Protein AF-A0A452XTN1-F1 (afdb_monomer_lite)

Organism: Aegilops tauschii subsp. strangulata (NCBI:txid200361)

Structure (mmCIF, N/CA/C/O backbone):
data_AF-A0A452XTN1-F1
#
_entry.id   AF-A0A452XTN1-F1
#
loop_
_atom_site.group_PDB
_atom_site.id
_atom_site.type_symbol
_atom_site.label_atom_id
_atom_site.label_alt_id
_atom_site.label_comp_id
_atom_site.label_asym_id
_atom_site.label_entity_id
_atom_site.label_seq_id
_atom_site.pdbx_PDB_ins_code
_atom_site.Cartn_x
_atom_site.Cartn_y
_atom_site.Cartn_z
_atom_site.occupancy
_atom_site.B_iso_or_equiv
_atom_site.auth_seq_id
_atom_site.auth_comp_id
_atom_site.auth_asym_id
_atom_site.auth_atom_id
_atom_site.pdbx_PDB_model_num
ATOM 1 N N . MET A 1 1 ? -1.976 3.520 -2.550 1.00 86.94 1 MET A N 1
ATOM 2 C CA . MET A 1 1 ? 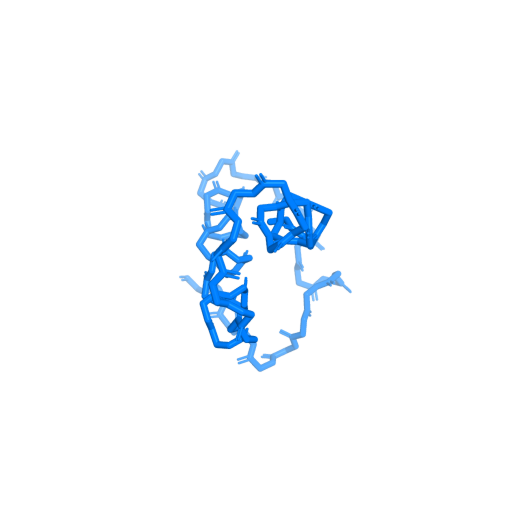-2.906 2.627 -3.293 1.00 86.94 1 MET A CA 1
ATOM 3 C C . MET A 1 1 ? -2.207 1.569 -4.155 1.00 86.94 1 MET A C 1
ATOM 5 O O . MET A 1 1 ? -1.345 1.912 -4.958 1.00 86.94 1 MET A O 1
ATOM 9 N N . ILE A 1 2 ? -2.631 0.301 -4.032 1.00 93.50 2 ILE A N 1
ATOM 10 C CA . ILE A 1 2 ? -2.067 -0.878 -4.734 1.00 93.50 2 ILE A CA 1
ATOM 11 C C . ILE A 1 2 ? -2.206 -0.768 -6.257 1.00 93.50 2 ILE A C 1
ATOM 13 O O . ILE A 1 2 ? -1.237 -0.981 -6.980 1.00 93.50 2 ILE A O 1
ATOM 17 N N . TRP A 1 3 ? -3.393 -0.384 -6.736 1.00 95.19 3 TRP A N 1
ATOM 18 C CA . TRP A 1 3 ? -3.675 -0.207 -8.164 1.00 95.19 3 TRP A CA 1
ATOM 19 C C . TRP A 1 3 ? -2.676 0.739 -8.844 1.00 95.19 3 TRP A C 1
ATOM 21 O O . TRP A 1 3 ? -2.042 0.372 -9.826 1.00 95.19 3 TRP A O 1
ATOM 31 N N . LYS A 1 4 ? -2.459 1.926 -8.262 1.00 94.31 4 LYS A N 1
ATOM 32 C CA . LY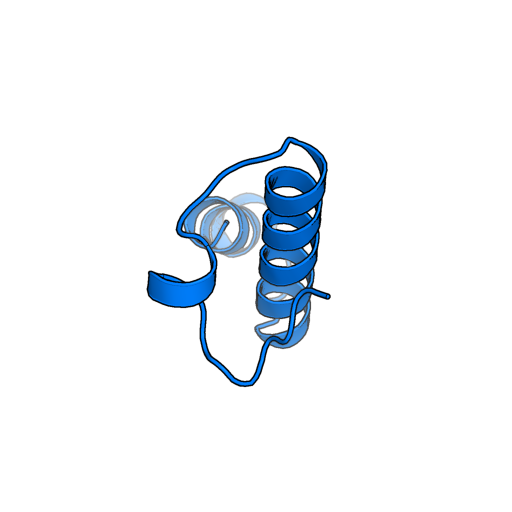S A 1 4 ? -1.527 2.925 -8.806 1.00 94.31 4 LYS A CA 1
ATOM 33 C C . LYS A 1 4 ? -0.085 2.409 -8.863 1.00 94.31 4 LYS A C 1
ATOM 35 O O . LYS A 1 4 ? 0.595 2.645 -9.850 1.00 94.31 4 LYS A O 1
ATOM 40 N N . HIS A 1 5 ? 0.372 1.690 -7.832 1.00 95.50 5 HIS A N 1
ATOM 41 C CA . HIS A 1 5 ? 1.729 1.124 -7.803 1.00 95.50 5 HIS A CA 1
ATOM 42 C C . HIS A 1 5 ? 1.927 0.052 -8.878 1.00 95.50 5 HIS A C 1
ATOM 44 O O . HIS A 1 5 ? 2.932 0.072 -9.583 1.00 95.50 5 HIS A O 1
ATOM 50 N N . ARG A 1 6 ? 0.948 -0.847 -9.050 1.00 95.69 6 ARG A N 1
ATOM 51 C CA . ARG A 1 6 ? 0.983 -1.864 -10.114 1.00 95.69 6 ARG A CA 1
ATOM 52 C C . ARG A 1 6 ? 1.000 -1.225 -11.498 1.00 95.69 6 ARG A C 1
ATOM 54 O O . ARG A 1 6 ? 1.794 -1.640 -12.332 1.00 95.69 6 ARG A O 1
ATOM 61 N N . ASN A 1 7 ? 0.183 -0.198 -11.710 1.00 97.31 7 ASN A N 1
ATOM 62 C CA . ASN A 1 7 ? 0.163 0.529 -12.973 1.00 97.31 7 ASN A CA 1
ATOM 63 C C . ASN A 1 7 ? 1.502 1.212 -13.250 1.00 97.31 7 ASN A C 1
ATOM 65 O O . ASN A 1 7 ? 2.013 1.064 -14.347 1.00 97.31 7 ASN A O 1
ATOM 69 N N . ALA A 1 8 ? 2.117 1.866 -12.264 1.00 96.81 8 ALA A N 1
ATOM 70 C CA . ALA A 1 8 ? 3.429 2.483 -12.453 1.00 96.81 8 ALA A CA 1
ATOM 71 C C . ALA A 1 8 ? 4.520 1.458 -12.816 1.00 96.81 8 ALA A C 1
ATOM 73 O O . ALA A 1 8 ? 5.386 1.730 -13.642 1.00 96.81 8 ALA A O 1
ATOM 74 N N . CYS A 1 9 ? 4.465 0.247 -12.254 1.00 96.44 9 CYS A N 1
ATOM 75 C CA . CYS A 1 9 ? 5.404 -0.813 -12.638 1.00 96.44 9 CYS A CA 1
ATOM 76 C C . CYS A 1 9 ? 5.216 -1.257 -14.099 1.00 96.44 9 CYS A C 1
ATOM 78 O O . CYS A 1 9 ? 6.188 -1.588 -14.767 1.00 96.44 9 CYS A O 1
ATOM 80 N N . VAL A 1 10 ? 3.972 -1.272 -14.589 1.00 97.06 10 VAL A N 1
ATOM 81 C CA . VAL A 1 10 ? 3.631 -1.722 -15.950 1.00 97.06 10 VAL A CA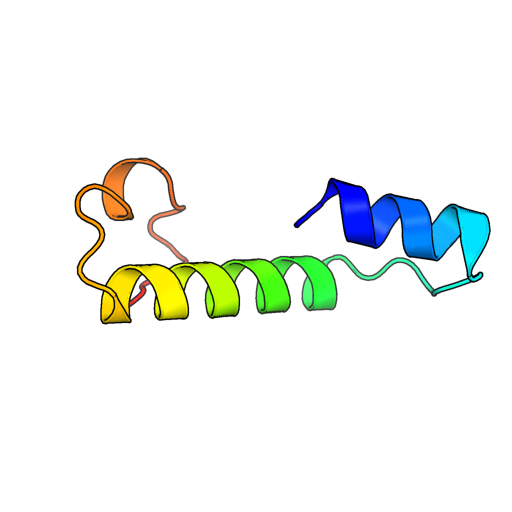 1
ATOM 82 C C . VAL A 1 10 ? 3.851 -0.626 -16.992 1.00 97.06 10 VAL A C 1
ATOM 84 O O . VAL A 1 10 ? 4.364 -0.905 -18.070 1.00 97.06 10 VAL A O 1
ATOM 87 N N . PHE A 1 11 ? 3.443 0.604 -16.689 1.00 97.94 11 PHE A N 1
ATOM 88 C CA . PHE A 1 11 ? 3.403 1.707 -17.648 1.00 97.94 11 PHE A CA 1
ATOM 89 C C . PHE A 1 11 ? 4.618 2.633 -17.550 1.00 97.94 11 PHE A C 1
ATOM 91 O O . PHE A 1 11 ? 5.049 3.157 -18.572 1.00 97.94 11 PHE A O 1
ATOM 98 N N . ASP A 1 12 ? 5.204 2.787 -16.359 1.00 97.31 12 ASP A N 1
ATOM 99 C CA . ASP A 1 12 ? 6.288 3.748 -16.108 1.00 97.31 12 ASP A CA 1
ATOM 100 C C . ASP A 1 12 ? 7.649 3.066 -15.874 1.00 97.31 12 ASP A C 1
ATOM 102 O O . ASP A 1 12 ? 8.620 3.725 -15.507 1.00 97.31 12 ASP A O 1
ATOM 106 N N . ASN A 1 13 ? 7.736 1.740 -16.055 1.00 95.38 13 ASN A N 1
ATOM 107 C CA . ASN A 1 13 ? 8.917 0.923 -15.735 1.00 95.38 13 ASN A CA 1
ATOM 108 C C . ASN A 1 13 ? 9.424 1.115 -14.291 1.00 95.38 13 ASN A C 1
ATOM 110 O O . ASN A 1 13 ? 10.610 0.940 -14.005 1.00 95.38 13 ASN A O 1
ATOM 114 N N . ALA A 1 14 ? 8.535 1.482 -13.363 1.00 95.50 14 ALA A N 1
ATOM 115 C CA . ALA A 1 14 ? 8.897 1.608 -11.961 1.00 95.50 14 ALA A CA 1
ATOM 116 C C . ALA A 1 14 ? 9.274 0.235 -11.378 1.00 95.50 14 ALA A C 1
ATOM 118 O O . ALA A 1 14 ? 8.585 -0.762 -11.601 1.00 95.50 14 ALA A O 1
ATOM 119 N N . THR A 1 15 ? 10.334 0.179 -10.571 1.00 96.75 15 THR A N 1
ATOM 120 C CA . THR A 1 15 ? 10.716 -1.064 -9.890 1.00 96.75 15 THR A CA 1
ATOM 121 C C . THR A 1 15 ? 9.649 -1.453 -8.858 1.00 96.75 15 THR A C 1
ATOM 123 O O . THR A 1 15 ? 9.288 -0.632 -8.002 1.00 96.75 15 THR A O 1
ATOM 126 N N . PRO A 1 16 ? 9.144 -2.700 -8.871 1.00 96.31 16 PRO A N 1
ATOM 127 C CA . PRO A 1 16 ? 8.196 -3.154 -7.867 1.00 96.31 16 PRO A CA 1
ATOM 128 C C . PRO A 1 16 ? 8.849 -3.154 -6.480 1.00 96.31 16 PRO A C 1
ATOM 130 O O . PRO A 1 16 ? 9.849 -3.823 -6.247 1.00 96.31 16 PRO A O 1
ATOM 133 N N . SER A 1 17 ? 8.254 -2.421 -5.538 1.00 96.06 17 SER A N 1
ATOM 134 C CA . SER A 1 17 ? 8.684 -2.390 -4.139 1.00 96.06 17 SER A CA 1
ATOM 135 C C . SER A 1 17 ? 7.482 -2.490 -3.208 1.00 96.06 17 SER A C 1
ATOM 137 O O . SER A 1 17 ? 6.631 -1.598 -3.157 1.00 96.06 17 SER A O 1
ATOM 139 N N . ILE A 1 18 ? 7.415 -3.598 -2.468 1.00 94.56 18 ILE A N 1
ATOM 140 C CA . ILE A 1 18 ? 6.377 -3.832 -1.457 1.00 94.56 18 ILE A CA 1
ATOM 141 C C . ILE A 1 18 ? 6.556 -2.887 -0.272 1.00 94.56 18 ILE A C 1
ATOM 143 O O . ILE A 1 18 ? 5.573 -2.350 0.230 1.00 94.56 18 ILE A O 1
ATOM 147 N N . GLU A 1 19 ? 7.797 -2.629 0.131 1.00 95.19 19 GLU A N 1
ATOM 148 C CA . GLU A 1 19 ? 8.107 -1.708 1.221 1.00 95.19 19 GLU A CA 1
ATOM 149 C C . GLU A 1 19 ? 7.600 -0.293 0.916 1.00 95.19 19 GLU A C 1
ATOM 151 O O . GLU A 1 19 ? 6.852 0.282 1.710 1.00 95.19 19 GLU A O 1
ATOM 156 N N . MET A 1 20 ? 7.902 0.231 -0.278 1.00 94.12 20 MET A N 1
ATOM 157 C CA . MET A 1 20 ? 7.411 1.543 -0.709 1.00 94.12 20 MET A CA 1
ATOM 158 C C . MET A 1 20 ? 5.878 1.579 -0.778 1.00 94.12 20 MET A C 1
ATOM 160 O O . MET A 1 20 ? 5.258 2.568 -0.378 1.00 94.12 20 MET A O 1
ATOM 164 N N . LEU A 1 21 ? 5.250 0.510 -1.279 1.00 95.50 21 LEU A N 1
ATOM 165 C CA . LEU A 1 21 ? 3.794 0.406 -1.346 1.00 95.50 21 LEU A CA 1
ATOM 166 C C . LEU A 1 21 ? 3.160 0.446 0.053 1.00 95.50 21 LEU A C 1
ATOM 168 O O . LEU A 1 21 ? 2.228 1.223 0.270 1.00 95.50 21 LEU A O 1
ATOM 172 N N . VAL A 1 22 ? 3.676 -0.345 0.998 1.00 93.75 22 VAL A N 1
ATOM 173 C CA . VAL A 1 22 ? 3.200 -0.380 2.391 1.00 93.75 22 VAL A CA 1
ATOM 174 C C . VAL A 1 22 ? 3.399 0.974 3.064 1.00 93.75 22 VAL A C 1
ATOM 176 O O . VAL A 1 22 ? 2.466 1.479 3.688 1.00 93.75 22 VAL A O 1
ATOM 179 N N . HIS A 1 23 ? 4.566 1.599 2.889 1.00 93.56 23 HIS A N 1
ATOM 180 C CA . HIS A 1 23 ? 4.842 2.933 3.421 1.00 93.56 23 HIS A CA 1
ATOM 181 C C . HIS A 1 23 ? 3.801 3.952 2.939 1.00 93.56 23 HIS A C 1
ATOM 183 O O . HIS A 1 23 ? 3.183 4.641 3.746 1.00 93.56 23 HIS A O 1
ATOM 189 N N . ARG A 1 24 ? 3.531 4.007 1.629 1.00 93.81 24 ARG A N 1
ATOM 190 C CA . ARG A 1 24 ? 2.537 4.936 1.060 1.00 93.81 24 ARG A CA 1
ATOM 191 C C . ARG A 1 24 ? 1.121 4.692 1.587 1.00 93.81 24 ARG A C 1
ATOM 193 O O .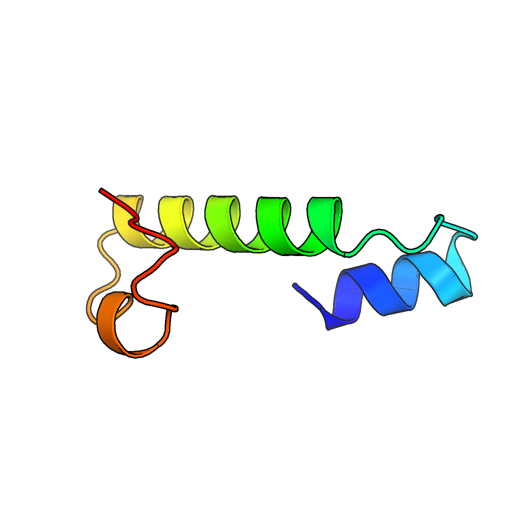 ARG A 1 24 ? 0.385 5.653 1.777 1.00 93.81 24 ARG A O 1
ATOM 200 N N . ILE A 1 25 ? 0.732 3.434 1.810 1.00 93.31 25 ILE A N 1
ATOM 201 C CA . ILE A 1 25 ? -0.584 3.111 2.384 1.00 93.31 25 ILE A CA 1
ATOM 202 C C . ILE A 1 25 ? -0.671 3.592 3.840 1.00 93.31 25 ILE A C 1
ATOM 204 O O . ILE A 1 25 ? -1.689 4.164 4.221 1.00 93.31 25 ILE A O 1
ATOM 208 N N . LYS A 1 26 ? 0.389 3.410 4.640 1.00 92.44 26 LYS A N 1
ATOM 209 C CA . LYS A 1 26 ? 0.436 3.908 6.025 1.00 92.44 26 LYS A CA 1
ATOM 210 C C . LYS A 1 26 ? 0.317 5.431 6.093 1.00 92.44 26 LYS A C 1
ATOM 212 O O . LYS A 1 26 ? -0.443 5.938 6.911 1.00 92.44 26 LYS A O 1
ATOM 217 N N . GLU A 1 27 ? 1.012 6.153 5.218 1.00 93.38 27 GLU A N 1
ATOM 218 C CA . GLU A 1 27 ? 0.920 7.619 5.168 1.00 93.38 27 GLU A CA 1
ATOM 219 C C . GLU A 1 27 ? -0.491 8.098 4.799 1.00 93.38 27 GLU A C 1
ATOM 221 O O . GLU A 1 27 ? -1.031 8.998 5.438 1.00 93.38 27 GLU A O 1
ATOM 226 N N . GLU A 1 28 ? -1.138 7.450 3.830 1.00 93.06 28 GLU A N 1
ATOM 227 C CA . GLU A 1 28 ? -2.524 7.754 3.456 1.00 93.06 28 GLU A CA 1
ATOM 228 C C . GLU A 1 28 ? -3.503 7.475 4.612 1.00 93.06 28 GLU A C 1
ATOM 230 O O . GLU A 1 28 ? -4.365 8.303 4.912 1.00 93.06 28 GLU A O 1
ATOM 235 N N . ALA A 1 29 ? -3.312 6.365 5.332 1.00 92.62 29 ALA A N 1
ATOM 236 C CA . ALA A 1 29 ? -4.074 6.055 6.539 1.00 92.62 29 ALA A CA 1
ATOM 237 C C . ALA A 1 29 ? -3.896 7.118 7.639 1.00 92.62 29 ALA A C 1
ATOM 239 O O . ALA A 1 29 ? -4.884 7.526 8.254 1.00 92.62 29 ALA A O 1
ATOM 240 N N . ARG A 1 30 ? -2.671 7.620 7.856 1.00 92.06 30 ARG A N 1
ATOM 241 C CA . ARG A 1 30 ? -2.415 8.733 8.789 1.00 92.06 30 ARG A CA 1
ATOM 242 C C . ARG A 1 30 ? -3.119 10.016 8.360 1.00 92.06 30 ARG A C 1
ATOM 244 O O . ARG A 1 30 ? -3.699 10.701 9.201 1.00 92.06 30 ARG A O 1
ATOM 251 N N . CYS A 1 31 ? -3.114 10.338 7.067 1.00 93.94 31 CYS A N 1
ATOM 252 C CA . CYS A 1 31 ? -3.853 11.487 6.542 1.00 93.94 31 CYS A CA 1
ATOM 253 C C . CYS A 1 31 ? -5.355 11.379 6.837 1.00 93.94 31 CYS A C 1
ATOM 255 O O . CYS A 1 31 ? -5.964 12.363 7.256 1.00 93.94 31 CYS A O 1
ATOM 257 N N . TRP A 1 32 ? -5.949 10.197 6.665 1.00 93.50 32 TRP A N 1
ATOM 258 C CA . TRP A 1 32 ? -7.363 9.973 6.979 1.00 93.50 32 TRP A CA 1
ATOM 259 C C . TRP A 1 32 ? -7.651 10.051 8.479 1.00 93.50 32 TRP A C 1
ATOM 261 O O . TRP A 1 32 ? -8.655 10.648 8.869 1.00 93.50 32 TRP A O 1
ATOM 271 N N . ALA A 1 33 ? -6.758 9.524 9.321 1.00 92.69 33 ALA A N 1
ATOM 272 C CA . ALA A 1 33 ? -6.872 9.652 10.772 1.00 92.69 33 ALA A CA 1
ATOM 273 C C . ALA A 1 33 ? -6.849 11.130 11.193 1.00 92.69 33 ALA A C 1
ATOM 275 O O . ALA A 1 33 ? -7.725 11.581 11.930 1.00 92.69 33 ALA A O 1
ATOM 276 N N . LYS A 1 34 ? -5.918 11.915 10.634 1.00 92.38 34 LYS A N 1
ATOM 277 C CA . LYS A 1 34 ? -5.832 13.366 10.856 1.00 92.38 34 LYS A CA 1
ATOM 278 C C . LYS A 1 34 ? -7.068 14.121 10.356 1.00 92.38 34 LYS A C 1
ATOM 280 O O . LYS A 1 34 ? -7.444 15.127 10.946 1.00 92.38 34 LYS A O 1
ATOM 285 N N . ALA A 1 35 ? -7.705 13.641 9.290 1.00 95.69 35 ALA A N 1
ATOM 286 C CA . ALA A 1 35 ? -8.965 14.185 8.787 1.00 95.69 35 ALA A CA 1
ATOM 287 C C . ALA A 1 35 ? -10.192 13.783 9.635 1.00 95.69 35 ALA A C 1
ATOM 289 O O . ALA A 1 35 ? -11.304 14.203 9.324 1.00 95.69 35 ALA A O 1
ATOM 290 N N . GLY A 1 36 ? -10.013 12.983 10.693 1.00 93.44 36 GLY A N 1
ATOM 291 C CA . GLY A 1 36 ? -11.085 12.574 11.602 1.00 93.44 36 GLY A CA 1
ATOM 292 C C . GLY A 1 36 ? -11.919 11.390 11.108 1.00 93.44 36 GLY A C 1
ATOM 293 O O . GLY A 1 36 ? -13.018 11.166 11.617 1.00 93.44 36 GLY A O 1
ATOM 294 N N . VAL A 1 37 ? -11.429 10.623 10.126 1.00 94.56 37 VAL A N 1
ATOM 295 C CA . VAL A 1 37 ? -12.117 9.408 9.665 1.00 94.56 37 VAL A CA 1
ATOM 296 C C . VAL A 1 37 ? -12.146 8.378 10.793 1.00 94.56 37 VAL A C 1
ATOM 298 O O . VAL A 1 37 ? -11.115 7.967 11.325 1.00 94.56 37 VAL A O 1
ATOM 301 N N . GLN A 1 38 ? -13.349 7.929 11.138 1.00 89.56 38 GLN A N 1
ATOM 302 C CA . GLN A 1 38 ? -13.573 6.909 12.157 1.00 89.56 38 GLN A CA 1
ATOM 303 C C . GLN A 1 38 ? -13.513 5.502 11.543 1.00 89.56 38 GLN A C 1
ATOM 305 O O . GLN A 1 38 ? -13.752 5.314 10.354 1.00 89.56 38 GLN A O 1
ATOM 310 N N . GLY A 1 39 ? -13.192 4.492 12.357 1.00 88.62 39 GLY A N 1
ATOM 311 C CA . GLY A 1 39 ? -13.203 3.086 11.927 1.00 88.62 39 GLY A CA 1
ATOM 312 C C . GLY A 1 39 ? -11.938 2.589 11.215 1.00 88.62 39 GLY A C 1
ATOM 313 O O . GLY A 1 39 ? -11.864 1.407 10.891 1.00 88.62 39 GLY A O 1
ATOM 314 N N . LEU A 1 40 ? -10.902 3.423 11.042 1.00 90.31 40 LEU A N 1
ATOM 315 C CA . L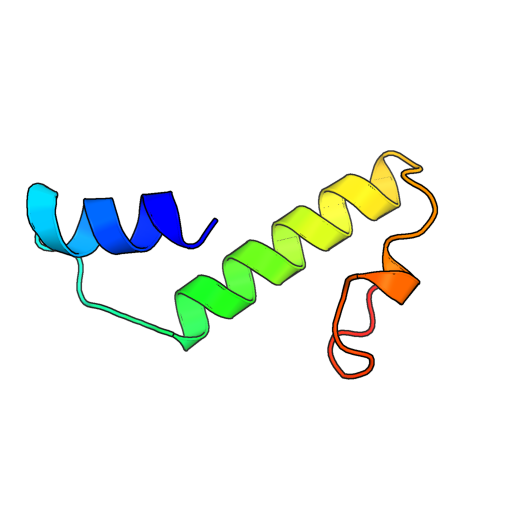EU A 1 40 ? -9.631 3.010 10.418 1.00 90.31 40 LEU A CA 1
ATOM 316 C C . LEU A 1 40 ? -8.974 1.805 11.115 1.00 90.31 40 LEU A C 1
ATOM 318 O O . LEU A 1 40 ? -8.422 0.934 10.451 1.00 90.31 40 LEU A O 1
ATOM 322 N N . ARG A 1 41 ? -9.106 1.700 12.444 1.00 87.19 41 ARG A N 1
ATOM 323 C CA . ARG A 1 41 ? -8.581 0.573 13.241 1.00 87.19 41 ARG A CA 1
ATOM 324 C C . ARG A 1 41 ? -9.237 -0.776 12.921 1.00 87.19 41 ARG A C 1
ATOM 326 O O . ARG A 1 41 ? -8.658 -1.803 13.241 1.00 87.19 41 ARG A O 1
ATOM 333 N N . VAL A 1 42 ? -10.435 -0.782 12.329 1.00 90.50 42 VAL A N 1
ATOM 334 C CA . VAL A 1 42 ? -11.145 -2.016 11.943 1.00 90.50 42 VAL A CA 1
ATOM 335 C C . VAL A 1 42 ? -10.630 -2.549 10.606 1.00 90.50 42 VAL A C 1
ATOM 337 O O . VAL A 1 42 ? -10.629 -3.754 10.378 1.00 90.50 42 VAL A O 1
ATOM 340 N N . VAL A 1 43 ? -10.189 -1.652 9.719 1.00 89.19 43 VAL A N 1
ATOM 341 C CA . VAL A 1 43 ? -9.794 -1.989 8.342 1.00 89.19 43 VAL A CA 1
ATOM 342 C C . VAL A 1 43 ? -8.282 -2.100 8.151 1.00 89.19 43 VAL A C 1
ATOM 344 O O . VAL A 1 43 ? -7.837 -2.666 7.154 1.00 89.19 43 VAL A O 1
ATOM 347 N N . LEU A 1 44 ? -7.483 -1.574 9.082 1.00 89.88 44 LEU A N 1
ATOM 348 C CA . LEU A 1 44 ? -6.024 -1.608 9.010 1.00 89.88 44 LEU A CA 1
ATOM 349 C C . LEU A 1 44 ? -5.429 -2.696 9.913 1.00 89.88 44 LEU A C 1
ATOM 351 O O . LEU A 1 44 ? -5.976 -2.975 10.981 1.00 89.88 44 LEU A O 1
ATOM 355 N N . PRO A 1 45 ? -4.281 -3.286 9.529 1.00 90.06 45 PRO A N 1
ATOM 356 C CA . PRO A 1 45 ? -3.557 -4.213 10.389 1.00 90.06 45 PRO A CA 1
ATOM 357 C C . PRO A 1 45 ? -3.210 -3.577 11.738 1.00 90.06 45 PRO A C 1
ATOM 359 O O . PRO A 1 45 ? -2.722 -2.450 11.795 1.00 90.06 45 PRO A O 1
ATOM 362 N N . THR A 1 46 ? -3.363 -4.333 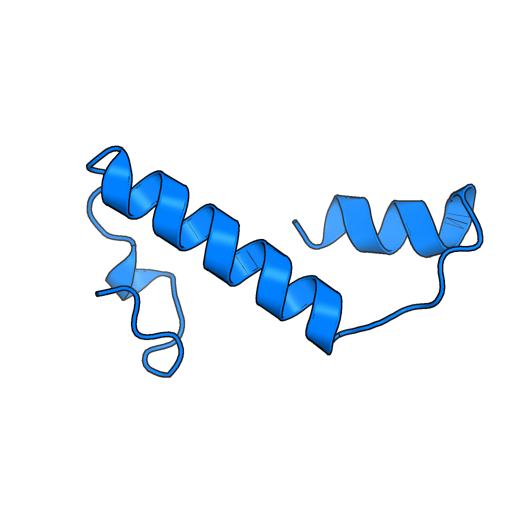12.824 1.00 85.06 46 THR A N 1
ATOM 363 C CA . THR A 1 46 ? -3.008 -3.883 14.183 1.00 85.06 46 THR A CA 1
ATOM 364 C C . THR A 1 46 ? -1.525 -3.540 14.336 1.00 85.06 46 THR A C 1
ATOM 366 O O . THR A 1 46 ? -1.165 -2.729 15.178 1.00 85.06 46 THR A O 1
ATOM 369 N N . THR A 1 47 ? -0.656 -4.106 13.495 1.00 87.12 47 THR A N 1
ATOM 370 C CA . THR A 1 47 ? 0.786 -3.812 13.466 1.00 87.12 47 THR A CA 1
ATOM 371 C C . THR A 1 47 ? 1.128 -2.464 12.828 1.00 87.12 47 THR A C 1
ATOM 373 O O . THR A 1 47 ? 2.298 -2.080 12.780 1.00 87.12 47 THR A O 1
ATOM 376 N N . TRP A 1 48 ? 0.147 -1.754 12.269 1.00 85.38 48 TRP A N 1
ATOM 377 C CA . TRP A 1 48 ? 0.342 -0.479 11.578 1.00 85.38 48 TRP A CA 1
ATOM 378 C C . TRP A 1 48 ? -0.061 0.705 12.442 1.00 85.38 48 TRP A C 1
ATOM 380 O O . TRP A 1 48 ? -0.594 1.667 11.904 1.00 85.38 48 TRP A O 1
ATOM 390 N N . ASP A 1 49 ? 0.183 0.612 13.750 1.00 73.12 49 ASP A N 1
ATOM 391 C CA . ASP A 1 49 ? -0.320 1.561 14.735 1.00 73.12 49 ASP A CA 1
ATOM 392 C C . ASP A 1 49 ? -0.202 3.016 14.246 1.00 73.12 49 ASP A C 1
ATOM 394 O O . ASP A 1 49 ? 0.887 3.549 14.011 1.00 73.12 49 ASP A O 1
ATOM 398 N N . ILE A 1 50 ? -1.369 3.593 13.973 1.00 65.50 50 ILE A N 1
ATOM 399 C CA . ILE A 1 50 ? -1.579 4.940 13.444 1.00 65.50 50 ILE A CA 1
ATOM 400 C C . ILE A 1 50 ? -2.098 5.775 14.610 1.00 65.50 50 ILE A C 1
ATOM 402 O O . ILE A 1 50 ? -3.268 6.157 14.648 1.00 65.50 50 ILE A O 1
ATOM 406 N N . HIS A 1 51 ? -1.230 5.955 15.601 1.00 59.09 51 HIS A N 1
ATOM 407 C CA . HIS A 1 51 ? -1.392 6.955 16.648 1.00 59.09 51 HIS A CA 1
ATOM 408 C C . HIS A 1 51 ? -1.070 8.356 16.118 1.00 59.09 51 HIS A C 1
ATOM 410 O O . HIS A 1 51 ? -0.153 8.479 15.268 1.00 59.09 51 HIS A O 1
#

Secondary structure (DSSP, 8-state):
-HHHHHHHHHHS-PPP-HHHHHHHHHHHHHHHHHTT-S-HHHHS-GGG---

Radius of gyration: 12.75 Å; chains: 1; bounding box: 24×18×34 Å

pLDDT: mean 91.53, std 7.27, range [59.09, 97.94]

Sequence (51 aa):
MIWKHRNACVFDNATPSIEMLVHRIKEEARCWAKAGVQGLRVVLPTTWDIH

Foldseek 3Di:
DVVVLVCCCVPVVDDDDPVVVVVVVLVVLLVCVVVVDPDSCVVDDPVSDND